Protein AF-A0A851PYX3-F1 (afdb_monomer_lite)

Foldseek 3Di:
DVVVVVVLVVLVVVFPPPPDPPDDDPVRSVVSSVVVVVVVVVVVVVVVVVVVVVVVVVVVVVVVVCCVPPPCNVPVVPPPDPPDDDDDDDDD

Organism: Anhinga anhinga (NCBI:txid56067)

Radius of gyration: 33.66 Å; chains: 1; bounding box: 50×46×103 Å

pLDDT: mean 82.45, std 17.2, range [45.12, 98.62]

Sequence (92 aa):
RAQLRRCLERLKQQVPVGAGPARPTTLSLLHRARLHIQKLEEQELRAQRAKDQLRHRQRSLQRRLEWLLSPASGERARSDSLDSSQLSEPSE

InterPro domains:
  IPR011598 Myc-type, basic helix-loop-helix (bHLH) domain [PF00010] (1-41)
  IPR011598 Myc-type, basic helix-loop-helix (bHLH) domain [PS50888] (1-40)
  IPR036638 Helix-loop-helix DNA-binding domain superfamily [G3DSA:4.10.280.10] (1-68)
  IPR036638 Helix-loop-helix DNA-binding domain superfamily [SSF47459] (1-65)

Secondary structure (DSSP, 8-state):
-HHHHHHHHHHHHHS---S--SS--HHHHHHHHHHHHHHHHHHHHHHHHHHHHHHHHHHHHHHHHHHHHSHHHHHGGGSSSS------PPP-

Structure (mmCIF, N/CA/C/O backbone):
data_AF-A0A851PYX3-F1
#
_entry.id   AF-A0A851PYX3-F1
#
loop_
_atom_site.group_PDB
_atom_site.id
_atom_site.type_symbol
_atom_site.label_atom_id
_atom_site.label_alt_id
_atom_site.label_comp_id
_atom_site.label_asym_id
_atom_site.label_entity_id
_atom_site.label_seq_id
_atom_site.pdbx_PDB_ins_code
_atom_site.Cartn_x
_atom_site.Cartn_y
_atom_site.Cartn_z
_atom_site.occupancy
_atom_site.B_iso_or_equiv
_atom_site.auth_seq_id
_atom_site.auth_comp_id
_atom_site.auth_asym_id
_atom_site.auth_atom_id
_atom_site.pdbx_PDB_model_num
ATOM 1 N N . ARG A 1 1 ? 20.622 -14.027 -20.295 1.00 80.12 1 ARG A N 1
ATOM 2 C CA . ARG A 1 1 ? 19.712 -13.138 -21.077 1.00 80.12 1 ARG A CA 1
ATOM 3 C C . ARG A 1 1 ? 18.221 -13.474 -20.887 1.00 80.12 1 ARG A C 1
ATOM 5 O O . ARG A 1 1 ? 17.458 -12.558 -20.608 1.00 80.12 1 ARG A O 1
ATOM 12 N N . ALA A 1 2 ? 17.789 -14.740 -20.985 1.00 85.88 2 ALA A N 1
ATOM 13 C CA . ALA A 1 2 ? 16.374 -15.130 -20.824 1.00 85.88 2 ALA A CA 1
ATOM 14 C C . ALA A 1 2 ? 15.786 -14.860 -19.419 1.00 85.88 2 ALA A C 1
ATOM 16 O O . ALA A 1 2 ? 14.674 -14.352 -19.304 1.00 85.88 2 ALA A O 1
ATOM 17 N N . GLN A 1 3 ? 16.554 -15.114 -18.352 1.00 90.81 3 GLN A N 1
ATOM 18 C CA . GLN A 1 3 ? 16.123 -14.850 -16.969 1.00 90.81 3 GLN A CA 1
ATOM 19 C C . GLN A 1 3 ? 15.798 -13.370 -16.719 1.00 90.81 3 GLN A C 1
ATOM 21 O O . GLN A 1 3 ? 14.749 -13.062 -16.164 1.00 90.81 3 GLN A O 1
ATOM 26 N N . LEU A 1 4 ? 16.649 -12.452 -17.194 1.00 91.12 4 LEU A N 1
ATOM 27 C CA . LEU A 1 4 ? 16.421 -11.009 -17.067 1.00 91.12 4 LEU A CA 1
ATOM 28 C C . LEU A 1 4 ? 15.110 -10.587 -17.740 1.00 91.12 4 LEU A C 1
ATOM 30 O O . LEU A 1 4 ? 14.326 -9.856 -17.145 1.00 91.12 4 LEU A O 1
ATOM 34 N N . ARG A 1 5 ? 14.838 -11.096 -18.949 1.00 89.38 5 ARG A N 1
ATOM 35 C CA . ARG A 1 5 ? 13.570 -10.836 -19.648 1.00 89.38 5 ARG A CA 1
ATOM 36 C C . ARG A 1 5 ? 12.375 -11.300 -18.814 1.00 89.38 5 ARG A C 1
ATOM 38 O O . ARG A 1 5 ? 11.455 -10.520 -18.606 1.00 89.38 5 ARG A O 1
ATOM 45 N N . ARG A 1 6 ? 12.428 -12.516 -18.258 1.00 90.94 6 ARG A N 1
ATOM 46 C CA . ARG A 1 6 ? 11.373 -13.042 -17.374 1.00 90.94 6 ARG A CA 1
ATOM 47 C C . ARG A 1 6 ? 11.173 -12.178 -16.123 1.00 90.94 6 ARG A C 1
ATOM 49 O O . ARG A 1 6 ? 10.036 -11.951 -15.722 1.00 90.94 6 ARG A O 1
ATOM 56 N N . CYS A 1 7 ? 12.249 -11.695 -15.503 1.00 91.06 7 CYS A N 1
ATOM 57 C CA . CYS A 1 7 ? 12.153 -10.798 -14.349 1.00 91.06 7 CYS A CA 1
ATOM 58 C C . CYS A 1 7 ? 11.478 -9.469 -14.706 1.00 91.06 7 CYS A C 1
ATOM 60 O O . CYS A 1 7 ? 10.595 -9.031 -13.975 1.00 91.06 7 CYS A O 1
ATOM 62 N N . LEU A 1 8 ? 11.847 -8.862 -15.835 1.00 90.88 8 LEU A N 1
ATOM 63 C CA . LEU A 1 8 ? 11.255 -7.601 -16.283 1.00 90.88 8 LEU A CA 1
ATOM 64 C C . LEU A 1 8 ? 9.782 -7.755 -16.675 1.00 90.88 8 LEU A C 1
ATOM 66 O O . LEU A 1 8 ? 8.989 -6.878 -16.354 1.00 90.88 8 LEU A O 1
ATOM 70 N N . GLU A 1 9 ? 9.395 -8.866 -17.305 1.00 89.31 9 GLU A N 1
ATOM 71 C CA . GLU A 1 9 ? 7.984 -9.135 -17.611 1.00 89.31 9 GLU A CA 1
ATOM 72 C C . GLU A 1 9 ? 7.139 -9.280 -16.342 1.00 89.31 9 GLU A C 1
ATOM 74 O O . GLU A 1 9 ? 6.081 -8.669 -16.247 1.00 89.31 9 GLU A O 1
ATOM 79 N N . ARG A 1 10 ? 7.627 -9.994 -15.317 1.00 91.38 10 ARG A N 1
ATOM 80 C CA . ARG A 1 10 ? 6.933 -10.053 -14.017 1.00 91.38 10 ARG A CA 1
ATOM 81 C C . ARG A 1 10 ? 6.795 -8.675 -13.376 1.00 91.38 10 ARG A C 1
ATOM 83 O O . ARG A 1 10 ? 5.728 -8.349 -12.871 1.00 91.38 10 ARG A O 1
ATOM 90 N N . LEU A 1 11 ? 7.849 -7.862 -13.436 1.00 90.94 11 LEU A N 1
ATOM 91 C CA . LEU A 1 11 ? 7.823 -6.511 -12.884 1.00 90.94 11 LEU A CA 1
ATOM 92 C C . LEU A 1 11 ? 6.783 -5.628 -13.591 1.00 90.94 11 LEU A C 1
ATOM 94 O O . LEU A 1 11 ? 6.065 -4.888 -12.928 1.00 90.94 11 LEU A O 1
ATOM 98 N N . LYS A 1 12 ? 6.641 -5.737 -14.918 1.00 88.94 12 LYS A N 1
ATOM 99 C CA . LYS A 1 12 ? 5.605 -5.005 -15.669 1.00 88.94 12 LYS A CA 1
ATOM 100 C C . LYS A 1 12 ? 4.184 -5.334 -15.212 1.00 88.94 12 LYS A C 1
ATOM 102 O O . LYS A 1 12 ? 3.354 -4.439 -15.229 1.00 88.94 12 LYS A O 1
ATOM 107 N N . GLN A 1 13 ? 3.915 -6.575 -14.805 1.00 88.81 13 GLN A N 1
ATOM 108 C CA . GLN A 1 13 ? 2.586 -6.985 -14.327 1.00 88.81 13 GLN A CA 1
ATOM 109 C C . GLN A 1 13 ? 2.242 -6.411 -12.944 1.00 88.81 13 GLN A C 1
ATOM 111 O O . GLN A 1 13 ? 1.072 -6.307 -12.598 1.00 88.81 13 GLN A O 1
ATOM 116 N N . GLN A 1 14 ? 3.250 -6.055 -12.144 1.00 90.31 14 GLN A N 1
ATOM 117 C CA . GLN A 1 14 ? 3.068 -5.551 -10.778 1.00 90.31 14 GLN A CA 1
ATOM 118 C C . GLN A 1 14 ? 3.066 -4.023 -10.695 1.00 90.31 14 GLN A C 1
ATOM 120 O O . GLN A 1 14 ? 2.535 -3.454 -9.747 1.00 90.31 14 GLN A O 1
ATOM 125 N N . VAL A 1 15 ? 3.688 -3.346 -11.659 1.00 89.44 15 VAL A N 1
ATOM 126 C CA . VAL A 1 15 ? 3.760 -1.884 -11.687 1.00 89.44 15 VAL A CA 1
ATOM 127 C C . VAL A 1 15 ? 2.541 -1.338 -12.430 1.00 89.44 15 VAL A C 1
ATOM 129 O O . VAL A 1 15 ? 2.268 -1.795 -13.540 1.00 89.44 15 VAL A O 1
ATOM 132 N N . PRO A 1 16 ? 1.831 -0.329 -11.892 1.00 84.25 16 PRO A N 1
ATOM 133 C CA . PRO A 1 16 ? 0.695 0.266 -12.578 1.00 84.25 16 PRO A CA 1
ATOM 134 C C . PRO A 1 16 ? 1.128 0.788 -13.948 1.00 84.25 16 PRO A C 1
ATOM 136 O O . PRO A 1 16 ? 2.049 1.606 -14.076 1.00 84.25 16 PRO A O 1
ATOM 139 N N . VAL A 1 17 ? 0.453 0.298 -14.986 1.00 71.31 17 VAL A N 1
ATOM 140 C CA . VAL A 1 17 ? 0.675 0.707 -16.371 1.00 71.31 17 VAL A CA 1
ATOM 141 C C . VAL A 1 17 ? 0.083 2.106 -16.538 1.00 71.31 17 VAL A C 1
ATOM 143 O O . VAL A 1 17 ? -1.070 2.278 -16.911 1.00 71.31 17 VAL A O 1
ATOM 146 N N . GLY A 1 18 ? 0.855 3.131 -16.175 1.00 66.19 18 GLY A N 1
ATOM 147 C CA . GLY A 1 18 ? 0.478 4.519 -16.444 1.00 66.19 18 GLY A CA 1
ATOM 148 C C . GLY A 1 18 ? 0.395 4.794 -17.950 1.00 66.19 18 GLY A C 1
ATOM 149 O O . GLY A 1 18 ? 0.928 4.015 -18.744 1.00 66.19 18 GLY A O 1
ATOM 150 N N . ALA A 1 19 ? -0.211 5.927 -18.326 1.00 59.38 19 ALA A N 1
ATOM 151 C CA . ALA A 1 19 ? -0.318 6.450 -19.697 1.00 59.38 19 ALA A CA 1
ATOM 152 C C . ALA A 1 19 ? 1.054 6.853 -20.282 1.00 59.38 19 ALA A C 1
ATOM 154 O O . ALA A 1 19 ? 1.331 8.006 -20.594 1.00 59.38 19 ALA A O 1
ATOM 155 N N . GLY A 1 20 ? 1.972 5.897 -20.334 1.00 64.19 20 GLY A N 1
ATOM 156 C CA . GLY A 1 20 ? 3.302 6.036 -20.886 1.00 64.19 20 GLY A CA 1
ATOM 157 C C . GLY A 1 20 ? 3.402 5.392 -22.265 1.00 64.19 20 GLY A C 1
ATOM 158 O O . GLY A 1 20 ? 2.449 4.780 -22.742 1.00 64.19 20 GLY A O 1
ATOM 159 N N . PRO A 1 21 ? 4.579 5.485 -22.897 1.00 63.00 21 PRO A N 1
ATOM 160 C CA . PRO A 1 21 ? 4.801 4.899 -24.211 1.00 63.00 21 PRO A CA 1
ATOM 161 C C . PRO A 1 21 ? 4.458 3.404 -24.216 1.00 63.00 21 PRO A C 1
ATOM 163 O O . PRO A 1 21 ? 4.795 2.684 -23.273 1.00 63.00 21 PRO A O 1
ATOM 166 N N . ALA A 1 22 ? 3.860 2.937 -25.319 1.00 66.38 22 ALA A N 1
ATOM 167 C CA . ALA A 1 22 ? 3.448 1.543 -25.530 1.00 66.38 22 ALA A CA 1
ATOM 168 C C . ALA A 1 22 ? 4.590 0.520 -25.336 1.00 66.38 22 ALA A C 1
ATOM 170 O O . ALA A 1 22 ? 4.346 -0.666 -25.123 1.00 66.38 22 ALA A O 1
ATOM 171 N N . ARG A 1 23 ? 5.853 0.974 -25.388 1.00 75.62 23 ARG A N 1
ATOM 172 C CA . ARG A 1 23 ? 7.054 0.189 -25.078 1.00 75.62 23 ARG A CA 1
ATOM 173 C C . ARG A 1 23 ? 7.906 0.903 -24.019 1.00 75.62 23 ARG A C 1
ATOM 175 O O . ARG A 1 23 ? 8.706 1.769 -24.373 1.00 75.62 23 ARG A O 1
ATOM 182 N N . PRO A 1 24 ? 7.771 0.560 -22.726 1.00 79.69 24 PRO A N 1
ATOM 183 C CA . PRO A 1 24 ? 8.632 1.115 -21.687 1.00 79.69 24 PRO A CA 1
ATOM 184 C C . PRO A 1 24 ? 10.066 0.581 -21.816 1.00 79.69 24 PRO A C 1
ATOM 186 O O . PRO A 1 24 ? 10.285 -0.609 -22.057 1.00 79.69 24 PRO A O 1
ATOM 189 N N . THR A 1 25 ? 11.054 1.453 -21.607 1.00 90.38 25 THR A N 1
ATOM 190 C CA . THR A 1 25 ? 12.464 1.055 -21.466 1.00 90.38 25 THR A CA 1
ATOM 191 C C . THR A 1 25 ? 12.698 0.398 -20.103 1.00 90.38 25 THR A C 1
ATOM 193 O O . THR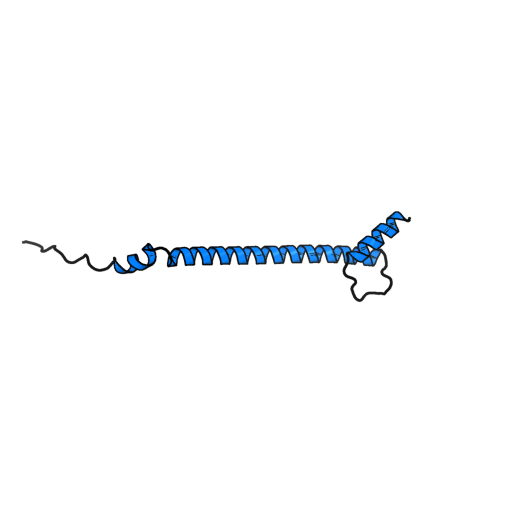 A 1 25 ? 11.980 0.691 -19.142 1.00 90.38 25 THR A O 1
ATOM 196 N N . THR A 1 26 ? 13.733 -0.441 -19.975 1.00 90.62 26 THR A N 1
ATOM 197 C CA . THR A 1 26 ? 14.095 -1.084 -18.696 1.00 90.62 26 THR A CA 1
ATOM 198 C C . THR A 1 26 ? 14.279 -0.064 -17.569 1.00 90.62 26 THR A C 1
ATOM 200 O O . THR A 1 26 ? 13.755 -0.261 -16.478 1.00 90.62 26 THR A O 1
ATOM 203 N N . LEU A 1 27 ? 14.955 1.059 -17.839 1.00 92.38 27 LEU A N 1
ATOM 204 C CA . LEU A 1 27 ? 15.159 2.127 -16.855 1.00 92.38 27 LEU A CA 1
ATOM 205 C C . LEU A 1 27 ? 13.826 2.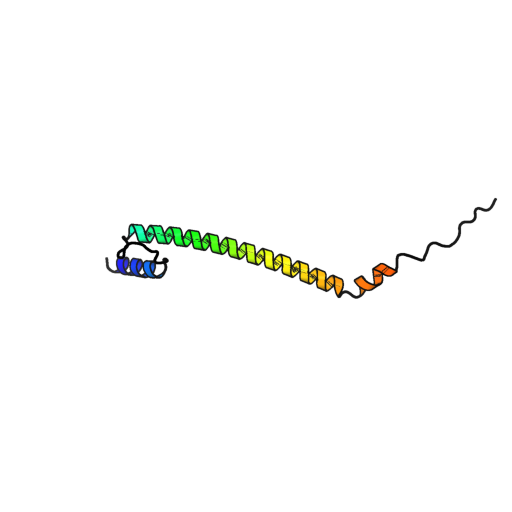749 -16.420 1.00 92.38 27 LEU A C 1
ATOM 207 O O . LEU A 1 27 ? 13.573 2.868 -15.222 1.00 92.38 27 LEU A O 1
ATOM 211 N N . SER A 1 28 ? 12.946 3.086 -17.372 1.00 89.88 28 SER A N 1
ATOM 212 C CA . SER A 1 28 ? 11.640 3.681 -17.053 1.00 89.88 28 SER A CA 1
ATOM 213 C C . SER A 1 28 ? 10.765 2.754 -16.200 1.00 89.88 28 SER A C 1
ATOM 215 O O . SER A 1 28 ? 10.085 3.221 -15.288 1.00 89.88 28 SER A O 1
ATOM 217 N N . LEU A 1 29 ? 10.830 1.440 -16.442 1.00 91.06 29 LEU A N 1
ATOM 218 C CA . LEU A 1 29 ? 10.131 0.436 -15.645 1.00 91.06 29 LEU A CA 1
ATOM 219 C C . LEU A 1 29 ? 10.667 0.387 -14.209 1.00 91.06 29 LEU A C 1
ATOM 221 O O . LEU A 1 29 ? 9.880 0.417 -13.268 1.00 91.06 29 LEU A O 1
ATOM 225 N N . LEU A 1 30 ? 11.991 0.355 -14.035 1.00 92.56 30 LEU A N 1
ATOM 226 C CA . LEU A 1 30 ? 12.621 0.339 -12.710 1.00 92.56 30 LEU A CA 1
ATOM 227 C C . LEU A 1 30 ? 12.325 1.618 -11.916 1.00 92.56 30 LEU A C 1
ATOM 229 O O . LEU A 1 30 ? 12.069 1.555 -10.714 1.00 92.56 30 LEU A O 1
ATOM 233 N N . HIS A 1 31 ? 12.321 2.776 -12.580 1.00 92.12 31 HIS A N 1
ATOM 234 C CA . HIS A 1 31 ? 11.968 4.043 -11.947 1.00 92.12 31 HIS A CA 1
ATOM 235 C C . HIS A 1 31 ? 10.509 4.044 -11.463 1.00 92.12 31 HIS A C 1
ATOM 237 O O . HIS A 1 31 ? 10.246 4.358 -10.305 1.00 92.12 31 HIS A O 1
ATOM 243 N N . ARG A 1 32 ? 9.564 3.605 -12.306 1.00 91.44 32 ARG A N 1
ATOM 244 C CA . ARG A 1 32 ? 8.146 3.483 -11.923 1.00 91.44 32 ARG A CA 1
ATOM 245 C C . ARG A 1 32 ? 7.922 2.462 -10.814 1.00 91.44 32 ARG A C 1
ATOM 247 O O . ARG A 1 32 ? 7.116 2.723 -9.931 1.00 91.44 32 ARG A O 1
ATOM 254 N N . ALA A 1 33 ? 8.637 1.338 -10.833 1.00 93.25 33 ALA A N 1
ATOM 255 C CA . ALA A 1 33 ? 8.572 0.347 -9.762 1.00 93.25 33 ALA A CA 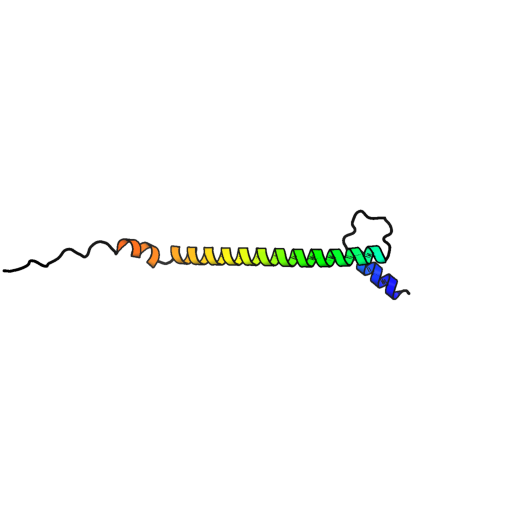1
ATOM 256 C C . ALA A 1 33 ? 8.968 0.957 -8.414 1.00 93.25 33 ALA A C 1
ATOM 258 O O . ALA A 1 33 ? 8.245 0.801 -7.436 1.00 93.25 33 ALA A O 1
ATOM 259 N N . ARG A 1 34 ? 10.068 1.718 -8.383 1.00 94.81 34 ARG A N 1
ATOM 260 C CA . ARG A 1 34 ? 10.517 2.424 -7.177 1.00 94.81 34 ARG A CA 1
ATOM 261 C C . ARG A 1 34 ? 9.460 3.402 -6.662 1.00 94.81 34 ARG A C 1
ATOM 263 O O . ARG A 1 34 ? 9.145 3.376 -5.479 1.00 94.81 34 ARG A O 1
ATOM 270 N N . LEU A 1 35 ? 8.892 4.224 -7.545 1.00 94.88 35 LEU A N 1
ATOM 271 C CA . LEU A 1 35 ? 7.826 5.162 -7.174 1.00 94.88 35 LEU A CA 1
ATOM 272 C C . LEU A 1 35 ? 6.563 4.439 -6.695 1.00 94.88 35 LEU A C 1
ATOM 274 O O . LEU A 1 35 ? 5.886 4.906 -5.783 1.00 94.88 35 LEU A O 1
ATOM 278 N N . HIS A 1 36 ? 6.233 3.300 -7.304 1.00 95.06 36 HIS A N 1
ATOM 279 C CA . HIS A 1 36 ? 5.076 2.516 -6.902 1.00 95.06 36 HIS A CA 1
ATOM 280 C C . HIS A 1 36 ? 5.242 1.954 -5.489 1.00 95.06 36 HIS A C 1
ATOM 282 O O . HIS A 1 36 ? 4.311 2.078 -4.700 1.00 95.06 36 HIS A O 1
ATOM 288 N N . ILE A 1 37 ? 6.424 1.421 -5.161 1.00 96.50 37 ILE A N 1
ATOM 289 C CA . ILE A 1 37 ? 6.753 0.950 -3.809 1.00 96.50 37 ILE A CA 1
ATOM 290 C C . ILE A 1 37 ? 6.591 2.093 -2.8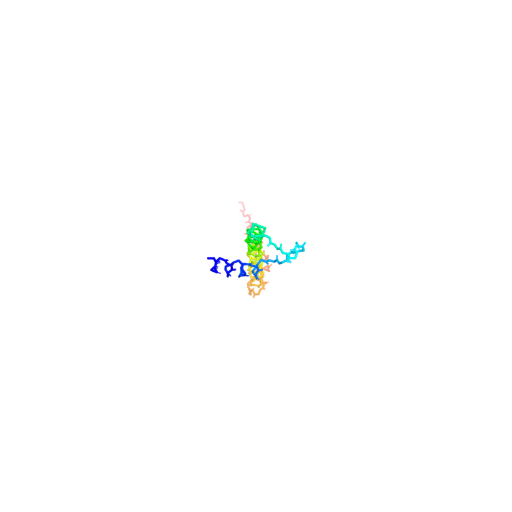01 1.00 96.50 37 ILE A C 1
ATOM 292 O O . ILE A 1 37 ? 5.826 1.950 -1.856 1.00 96.50 37 ILE A O 1
ATOM 296 N N . GLN A 1 38 ? 7.191 3.259 -3.061 1.00 97.56 38 GLN A N 1
ATOM 297 C CA . GLN A 1 38 ? 7.073 4.427 -2.174 1.00 97.56 38 GLN A CA 1
ATOM 298 C C . GLN A 1 38 ? 5.616 4.857 -1.953 1.00 97.56 38 GLN A C 1
ATOM 300 O O . GLN A 1 38 ? 5.209 5.179 -0.838 1.00 97.56 38 GLN A O 1
ATOM 305 N N . LYS A 1 39 ? 4.799 4.836 -3.013 1.00 96.75 39 LYS A N 1
ATOM 306 C CA . LYS A 1 39 ? 3.371 5.150 -2.913 1.00 96.75 39 LYS A CA 1
ATOM 307 C C . LYS A 1 39 ? 2.619 4.119 -2.070 1.00 96.75 39 LYS A C 1
ATOM 309 O O . LYS A 1 39 ? 1.745 4.507 -1.300 1.00 96.75 39 LYS A O 1
ATOM 314 N N . LEU A 1 40 ? 2.917 2.830 -2.237 1.00 97.62 40 LEU A N 1
ATOM 315 C CA . LEU A 1 40 ? 2.300 1.763 -1.447 1.00 97.62 40 LEU A CA 1
ATOM 316 C C . LEU A 1 40 ? 2.672 1.890 0.033 1.00 97.62 40 LEU A C 1
ATOM 318 O O . LEU A 1 40 ? 1.780 1.844 0.872 1.00 97.62 40 LEU A O 1
ATOM 322 N N . GLU A 1 41 ? 3.945 2.138 0.344 1.00 98.19 41 GLU A N 1
ATOM 323 C CA . GLU A 1 41 ? 4.424 2.367 1.715 1.00 98.19 41 GLU A CA 1
ATOM 324 C C . GLU A 1 41 ? 3.711 3.562 2.366 1.00 98.19 41 GLU A C 1
ATOM 326 O O . GLU A 1 41 ? 3.244 3.492 3.505 1.00 98.19 41 GLU A O 1
ATOM 331 N N . GLU A 1 42 ? 3.553 4.662 1.628 1.00 98.25 42 GLU A N 1
ATOM 332 C CA . GLU A 1 42 ? 2.824 5.827 2.121 1.00 98.25 42 GLU A CA 1
ATOM 333 C C . GLU A 1 42 ? 1.332 5.525 2.350 1.00 98.25 42 GLU A C 1
ATOM 335 O O . GLU A 1 42 ? 0.749 5.942 3.357 1.00 98.25 42 GLU A O 1
ATOM 340 N N . GLN A 1 43 ? 0.696 4.800 1.427 1.00 98.25 43 GLN A N 1
ATOM 341 C CA . GLN A 1 43 ? -0.700 4.384 1.559 1.00 98.25 43 GLN A CA 1
ATOM 342 C C . GLN A 1 43 ? -0.906 3.466 2.762 1.00 98.25 43 GLN A C 1
ATOM 344 O O . GLN A 1 43 ? -1.865 3.664 3.508 1.00 98.25 43 GLN A O 1
ATOM 349 N N . GLU A 1 44 ? -0.005 2.513 2.980 1.00 98.44 44 GLU A N 1
ATOM 350 C CA . GLU A 1 44 ? -0.029 1.616 4.130 1.00 98.44 44 GLU A CA 1
ATOM 351 C C . GLU A 1 44 ? 0.087 2.401 5.440 1.00 98.44 44 GLU A C 1
ATOM 353 O O . GLU A 1 44 ? -0.748 2.238 6.333 1.00 98.44 44 GLU A O 1
ATOM 358 N N . LEU A 1 45 ? 1.028 3.345 5.527 1.00 98.62 45 LEU A N 1
ATOM 359 C CA . LEU A 1 45 ? 1.178 4.206 6.700 1.00 98.62 45 LEU A CA 1
ATOM 360 C C . LEU A 1 45 ? -0.089 5.032 6.978 1.00 98.62 45 LEU A C 1
ATOM 362 O O . LEU A 1 45 ? -0.528 5.148 8.127 1.00 98.62 45 LEU A O 1
ATOM 366 N N . ARG A 1 46 ? -0.703 5.608 5.938 1.00 98.50 46 ARG A N 1
ATOM 367 C CA . ARG A 1 46 ? -1.957 6.372 6.062 1.00 98.50 46 ARG A CA 1
ATOM 368 C C . ARG A 1 46 ? -3.118 5.479 6.507 1.00 98.50 46 ARG A C 1
ATOM 370 O O . ARG A 1 46 ? -3.860 5.861 7.414 1.00 98.50 46 ARG A O 1
ATOM 377 N N . ALA A 1 47 ? -3.259 4.297 5.911 1.00 98.31 47 ALA A N 1
ATOM 378 C CA . ALA A 1 47 ? -4.296 3.331 6.262 1.00 98.31 47 ALA A CA 1
ATOM 379 C C . ALA A 1 47 ? -4.145 2.849 7.712 1.00 98.31 47 ALA A C 1
ATOM 381 O O . ALA A 1 47 ? -5.131 2.792 8.449 1.00 98.31 47 ALA A O 1
ATOM 382 N N . GLN A 1 48 ? -2.912 2.586 8.151 1.00 98.62 48 GLN A N 1
ATOM 383 C CA . GLN A 1 48 ? -2.616 2.183 9.520 1.00 98.62 48 GLN A CA 1
ATOM 384 C C . GLN A 1 48 ? -3.010 3.276 10.524 1.00 98.62 48 GLN A C 1
ATOM 386 O O . GLN A 1 48 ? -3.737 3.002 11.480 1.00 98.62 48 GLN A O 1
ATOM 391 N N . ARG A 1 49 ? -2.647 4.538 10.260 1.00 98.50 49 ARG A N 1
ATOM 392 C CA . ARG A 1 49 ? -3.070 5.681 11.092 1.00 98.50 49 ARG A CA 1
ATOM 393 C C . ARG A 1 49 ? -4.592 5.806 11.168 1.00 98.50 49 ARG A C 1
ATOM 395 O O . ARG A 1 49 ? -5.131 6.012 12.254 1.00 98.50 49 ARG A O 1
ATOM 402 N N . ALA A 1 50 ? -5.290 5.666 10.042 1.00 98.38 50 ALA A N 1
ATOM 403 C CA . ALA A 1 50 ? -6.751 5.728 10.011 1.00 98.38 50 ALA A CA 1
ATOM 404 C C . ALA A 1 50 ? -7.381 4.598 10.842 1.00 98.38 50 ALA A C 1
ATOM 406 O O . ALA A 1 50 ? -8.284 4.840 11.645 1.00 98.38 50 ALA A O 1
ATOM 407 N N . LYS A 1 51 ? -6.858 3.373 10.717 1.00 98.62 51 LYS A N 1
ATOM 408 C CA . LYS A 1 51 ? -7.291 2.212 11.502 1.00 98.62 51 LYS A CA 1
ATOM 409 C C . LYS A 1 51 ? -7.119 2.449 13.001 1.00 98.62 51 LYS A C 1
ATOM 411 O O . LYS A 1 51 ? -8.025 2.149 13.777 1.00 98.62 51 LYS A O 1
ATOM 416 N N . ASP A 1 52 ? -5.992 3.014 13.415 1.00 98.56 52 ASP A N 1
ATOM 417 C CA . ASP A 1 52 ? -5.720 3.273 14.829 1.00 98.56 52 ASP A CA 1
ATOM 418 C C . ASP A 1 52 ? -6.597 4.393 15.400 1.00 98.56 52 ASP A C 1
ATOM 420 O O . ASP A 1 52 ? -7.112 4.260 16.515 1.00 98.56 52 ASP A O 1
ATOM 424 N N . GLN A 1 53 ? -6.875 5.439 14.617 1.00 98.50 53 GLN A N 1
ATOM 425 C CA . GLN A 1 53 ? -7.858 6.464 14.982 1.00 98.50 53 GLN A CA 1
ATOM 426 C C . GLN A 1 53 ? -9.256 5.864 15.169 1.00 98.50 53 GLN A C 1
ATOM 428 O O . GLN A 1 53 ? -9.919 6.146 16.169 1.00 98.50 53 GLN A O 1
ATOM 433 N N . LEU A 1 54 ? -9.700 5.007 14.244 1.00 98.56 54 LEU A N 1
ATOM 434 C CA . LEU A 1 54 ? -10.996 4.332 14.343 1.00 98.56 54 LEU A CA 1
ATOM 435 C C . LEU A 1 54 ? -11.069 3.423 15.573 1.00 98.56 54 LEU A C 1
ATOM 437 O O . LEU A 1 54 ? -12.036 3.499 16.326 1.00 98.56 54 LEU A O 1
ATOM 441 N N . ARG A 1 55 ? -10.022 2.638 15.848 1.00 98.44 55 ARG A N 1
ATOM 442 C CA . ARG A 1 55 ? -9.926 1.805 17.059 1.00 98.44 55 ARG A CA 1
ATOM 443 C C . ARG A 1 55 ? -9.968 2.635 18.339 1.00 98.44 55 ARG A C 1
ATOM 445 O O . ARG A 1 55 ? -10.576 2.227 19.326 1.00 98.44 55 ARG A O 1
ATOM 452 N N . HIS A 1 56 ? -9.313 3.796 18.360 1.00 98.44 56 HIS A N 1
ATOM 453 C CA . HIS A 1 56 ? -9.374 4.700 19.506 1.00 98.44 56 HIS A CA 1
ATOM 454 C C . HIS A 1 56 ? -10.795 5.239 19.718 1.00 98.44 56 HIS A C 1
ATOM 456 O O . HIS A 1 56 ? -11.308 5.182 20.836 1.00 98.44 56 HIS A O 1
ATOM 462 N N . ARG A 1 57 ? -11.459 5.686 18.644 1.00 98.31 57 ARG A N 1
ATOM 463 C CA . ARG A 1 57 ? -12.857 6.143 18.691 1.00 98.31 57 ARG A CA 1
ATOM 464 C C . ARG A 1 57 ? -13.796 5.037 19.162 1.00 98.31 57 ARG A C 1
ATOM 466 O O . ARG A 1 57 ? -14.587 5.279 20.065 1.00 98.31 57 ARG A O 1
ATOM 473 N N . GLN A 1 58 ? -13.660 3.827 18.623 1.00 98.25 58 GLN A N 1
ATOM 474 C CA . GLN A 1 58 ? -14.453 2.667 19.028 1.00 98.25 58 GLN A CA 1
ATOM 475 C C . GLN A 1 58 ? -14.319 2.391 20.530 1.00 98.25 58 GLN A C 1
ATOM 477 O O . GLN A 1 58 ? -15.331 2.306 21.216 1.00 98.25 58 GLN A O 1
ATOM 482 N N . ARG A 1 59 ? -13.089 2.335 21.060 1.00 98.31 59 ARG A N 1
ATOM 483 C 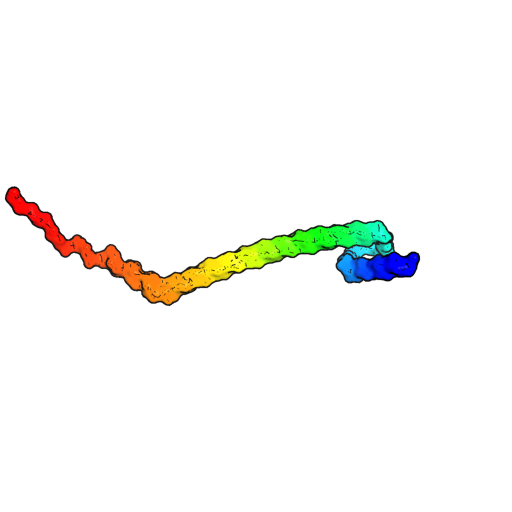CA . ARG A 1 59 ? -12.854 2.133 22.502 1.00 98.31 59 ARG A CA 1
ATOM 484 C C . ARG A 1 59 ? -13.451 3.251 23.354 1.00 98.31 59 ARG A C 1
ATOM 486 O O . ARG A 1 59 ? -13.994 2.991 24.420 1.00 98.31 59 ARG A O 1
ATOM 493 N N . SER A 1 60 ? -13.356 4.500 22.899 1.00 97.12 60 SER A N 1
ATOM 494 C CA . SER A 1 60 ? -13.965 5.636 23.598 1.00 97.12 60 SER A CA 1
ATOM 495 C C . SER A 1 60 ? -15.490 5.512 23.663 1.00 97.12 60 SER A C 1
ATOM 497 O O . SER A 1 60 ? -16.078 5.674 24.731 1.00 97.12 60 SER A O 1
ATOM 499 N N . LEU A 1 61 ? -16.125 5.153 22.544 1.00 97.44 61 LEU A N 1
ATOM 500 C CA . LEU A 1 61 ? -17.569 4.939 22.475 1.00 97.44 61 LEU A CA 1
ATOM 501 C C . LEU A 1 61 ? -18.016 3.747 23.328 1.00 97.44 61 LEU A C 1
ATOM 503 O O . LEU A 1 61 ? -19.016 3.863 24.026 1.00 97.44 61 LEU A O 1
ATOM 507 N N . GLN A 1 62 ? -17.263 2.643 23.326 1.00 96.56 62 GLN A N 1
ATOM 508 C CA . GLN A 1 62 ? -17.534 1.477 24.174 1.00 96.56 62 GLN A CA 1
ATOM 509 C C . GLN A 1 62 ? -17.508 1.842 25.659 1.00 96.56 62 GLN A C 1
ATOM 511 O O . GLN A 1 62 ? -18.489 1.596 26.348 1.00 96.56 62 GLN A O 1
ATOM 516 N N . ARG A 1 63 ? -16.469 2.544 26.132 1.00 95.75 63 ARG A N 1
ATOM 517 C CA . ARG A 1 63 ? -16.410 3.013 27.530 1.00 95.75 63 ARG A CA 1
ATOM 518 C C . ARG A 1 63 ? -17.563 3.944 27.893 1.00 95.75 63 ARG A C 1
ATOM 520 O O . ARG A 1 63 ? -18.069 3.906 29.007 1.00 95.75 63 ARG A O 1
ATOM 527 N N . ARG A 1 64 ? -17.982 4.802 26.960 1.00 94.25 64 ARG A N 1
ATOM 528 C CA . ARG A 1 64 ? -19.107 5.719 27.179 1.00 94.25 64 ARG A CA 1
ATOM 529 C C . ARG A 1 64 ? -20.442 4.975 27.234 1.00 94.25 64 ARG A C 1
ATOM 531 O O . ARG A 1 64 ? -21.289 5.339 28.040 1.00 94.25 64 ARG A O 1
ATOM 538 N N . LEU A 1 65 ? -20.612 3.931 26.424 1.00 94.88 65 LEU A N 1
ATOM 539 C CA . LEU A 1 65 ? -21.753 3.021 26.519 1.00 94.88 65 LEU A CA 1
ATOM 540 C C . LEU A 1 65 ? -21.743 2.256 27.842 1.00 94.88 65 LEU A C 1
ATOM 542 O O . LEU A 1 65 ? -22.757 2.248 28.523 1.00 94.88 65 LEU A O 1
ATOM 546 N N . GLU A 1 66 ? -20.609 1.680 28.240 1.00 94.25 66 GLU A N 1
ATOM 547 C CA . GLU A 1 66 ? -20.456 1.001 29.533 1.00 94.25 66 GLU A CA 1
ATOM 548 C C . GLU A 1 66 ? -20.802 1.931 30.701 1.00 94.25 66 GLU A C 1
ATOM 550 O O . GLU A 1 66 ? -21.527 1.533 31.606 1.00 94.25 66 GLU A O 1
ATOM 555 N N . TRP A 1 67 ? -20.352 3.190 30.661 1.00 89.94 67 TRP A N 1
ATOM 556 C CA . TRP A 1 67 ? -20.698 4.182 31.678 1.00 89.94 67 TRP A CA 1
ATOM 557 C C . TRP A 1 67 ? -22.204 4.465 31.724 1.00 89.94 67 TRP A C 1
ATOM 559 O O . TRP A 1 67 ? -22.777 4.481 32.808 1.00 89.94 67 TRP A O 1
ATOM 569 N N . LEU A 1 68 ? -22.857 4.647 30.570 1.00 90.56 68 LEU A N 1
ATOM 570 C CA . LEU A 1 68 ? -24.301 4.914 30.489 1.00 90.56 68 LEU A CA 1
ATOM 571 C C . LEU A 1 68 ? -25.164 3.709 30.882 1.00 90.56 68 LEU A C 1
ATOM 573 O O . LEU A 1 68 ? -26.255 3.889 31.407 1.00 90.56 68 LEU A O 1
ATOM 577 N N . LEU A 1 69 ? -24.692 2.495 30.601 1.00 88.56 69 LEU A N 1
ATOM 578 C CA . LEU A 1 69 ? -25.383 1.248 30.928 1.00 88.56 69 LEU A CA 1
ATOM 579 C C . LEU A 1 69 ? -25.079 0.767 32.354 1.00 88.56 69 LEU A C 1
ATOM 581 O O . LEU A 1 69 ? -25.742 -0.147 32.839 1.00 88.56 69 LEU A O 1
ATOM 585 N N . SER A 1 70 ? -24.080 1.353 33.022 1.00 83.88 70 SER A N 1
ATOM 586 C CA . SER A 1 70 ? -23.751 1.022 34.405 1.00 83.88 70 SER A CA 1
ATOM 587 C C . SER A 1 70 ? -24.889 1.468 35.334 1.00 83.88 70 SER A C 1
ATOM 589 O O . SER A 1 70 ? -25.204 2.659 35.360 1.00 83.88 70 SER A O 1
ATOM 591 N N . PRO A 1 71 ? -25.472 0.569 36.149 1.00 65.94 71 PRO A N 1
ATOM 592 C CA . PRO A 1 71 ? -26.583 0.897 37.051 1.00 65.94 71 PRO A CA 1
ATOM 593 C C . PRO A 1 71 ? -26.279 2.074 37.993 1.00 65.94 71 PRO A C 1
ATOM 595 O O . PRO A 1 71 ? -27.167 2.828 38.372 1.00 65.94 71 PRO A O 1
ATOM 598 N N . ALA A 1 72 ? -25.000 2.281 38.324 1.00 62.59 72 ALA A N 1
ATOM 599 C CA . ALA A 1 72 ? -24.554 3.303 39.264 1.00 62.59 72 ALA A CA 1
ATOM 600 C C . ALA A 1 72 ? -24.502 4.736 38.692 1.00 62.59 72 ALA A C 1
ATOM 602 O O . ALA A 1 72 ? -24.426 5.689 39.469 1.00 62.59 72 ALA A O 1
ATOM 603 N N . SER A 1 73 ? -24.505 4.925 37.366 1.00 58.91 73 SER A N 1
ATOM 604 C CA . SER A 1 73 ? -24.388 6.263 36.756 1.00 58.91 73 SER A CA 1
ATOM 605 C C . SER A 1 73 ? -25.723 7.015 36.683 1.00 58.91 73 SER A C 1
ATOM 607 O O . SER A 1 73 ? -25.721 8.245 36.657 1.00 58.91 73 SER A O 1
ATOM 609 N N . GLY A 1 74 ? -26.854 6.300 36.720 1.00 56.16 74 GLY A N 1
ATOM 610 C CA . GLY A 1 74 ? -28.198 6.886 36.781 1.00 56.16 74 GLY A CA 1
ATOM 611 C C . GLY A 1 74 ? -28.663 7.259 38.194 1.00 56.16 74 GLY A C 1
ATOM 612 O O . GLY A 1 74 ? -29.464 8.179 38.350 1.00 56.16 74 GLY A O 1
ATOM 613 N N . GLU A 1 75 ? -28.154 6.584 39.229 1.00 53.12 75 GLU A N 1
ATOM 614 C CA . GLU A 1 75 ? -28.653 6.734 40.606 1.00 53.12 75 GLU A CA 1
ATOM 615 C C . GLU A 1 75 ? -27.812 7.694 41.460 1.00 53.12 75 GLU A C 1
ATOM 617 O O . GLU A 1 75 ? -28.347 8.389 42.324 1.00 53.12 75 GLU A O 1
ATOM 622 N N . ARG A 1 76 ? -26.506 7.825 41.190 1.00 52.34 76 ARG A N 1
ATOM 623 C CA . ARG A 1 76 ? -25.619 8.629 42.049 1.00 52.34 76 ARG A CA 1
ATOM 624 C C . ARG A 1 76 ? -25.758 10.141 41.868 1.00 52.34 76 ARG A C 1
ATOM 626 O O . ARG A 1 76 ? -25.405 10.886 42.769 1.00 52.34 76 ARG A O 1
ATOM 633 N N . ALA A 1 77 ? -26.354 10.599 40.766 1.00 52.94 77 ALA A N 1
ATOM 634 C CA . ALA A 1 77 ? -26.656 12.019 40.570 1.00 52.94 77 ALA A CA 1
ATOM 635 C C . ALA A 1 77 ? -27.813 12.534 41.455 1.00 52.94 77 ALA A C 1
ATOM 637 O O . ALA A 1 77 ? -28.059 13.736 41.484 1.00 52.94 77 ALA A O 1
ATOM 638 N N . ARG A 1 78 ? -28.541 11.650 42.159 1.00 53.97 78 ARG A N 1
ATOM 639 C CA . ARG A 1 78 ? -29.673 12.025 43.026 1.00 53.97 78 ARG A CA 1
ATOM 640 C C . ARG A 1 78 ? -29.370 11.987 44.526 1.00 53.97 78 ARG A C 1
ATOM 642 O O . ARG A 1 78 ? -30.237 12.381 45.295 1.00 53.97 78 ARG A O 1
ATOM 649 N N . SER A 1 79 ? -28.185 11.537 44.945 1.00 51.00 79 SER A N 1
ATOM 650 C CA . SER A 1 79 ? -27.904 11.271 46.366 1.00 51.00 79 SER A CA 1
ATOM 651 C C . SER A 1 79 ? -27.065 12.336 47.086 1.00 51.00 79 SER A C 1
ATOM 653 O O . SER A 1 79 ? -26.772 12.146 48.261 1.00 51.00 79 SER A O 1
ATOM 655 N N . ASP A 1 80 ? -26.708 13.446 46.428 1.00 54.94 80 ASP A N 1
ATOM 656 C CA . ASP A 1 80 ? -25.850 14.494 47.018 1.00 54.94 80 ASP A CA 1
ATOM 657 C C . ASP A 1 80 ? -26.629 15.734 47.506 1.00 54.94 80 ASP A C 1
ATOM 659 O O . ASP A 1 80 ? -26.058 16.798 47.738 1.00 54.94 80 ASP A O 1
ATOM 663 N N . SER A 1 81 ? -27.945 15.634 47.693 1.00 58.00 81 SER A N 1
ATOM 664 C CA . SER A 1 81 ? -28.728 16.680 48.357 1.00 58.00 81 SER A CA 1
ATOM 665 C C . SER A 1 81 ? -29.740 16.020 49.283 1.00 58.00 81 SER A C 1
ATOM 667 O O . SER A 1 81 ? -30.420 15.104 48.835 1.00 58.00 81 SER A O 1
ATOM 669 N N . LEU A 1 82 ? -29.831 16.506 50.529 1.00 58.75 82 LEU A N 1
ATOM 670 C CA . LEU A 1 82 ? -30.685 16.067 51.652 1.00 58.75 82 LEU A CA 1
ATOM 671 C C . LEU A 1 82 ? -29.980 15.315 52.805 1.00 58.75 82 LEU A C 1
ATOM 673 O O . LEU A 1 82 ? -30.520 14.331 53.293 1.00 58.75 82 LEU A O 1
ATOM 677 N N . ASP A 1 83 ? -28.840 15.801 53.312 1.00 54.72 83 ASP A N 1
ATOM 678 C CA . ASP A 1 83 ? -28.518 15.600 54.742 1.00 54.72 83 ASP A CA 1
ATOM 679 C C . ASP A 1 83 ? -27.578 16.681 55.303 1.00 54.72 83 ASP A C 1
ATOM 681 O O . ASP A 1 83 ? -26.384 16.482 55.513 1.00 54.72 83 ASP A O 1
ATOM 685 N N . SER A 1 84 ? -28.107 17.885 55.505 1.00 51.34 84 SER A N 1
ATOM 686 C CA . SER A 1 84 ? -27.483 18.860 56.409 1.00 51.34 84 SER A CA 1
ATOM 687 C C . SER A 1 84 ? -28.535 19.820 56.951 1.00 51.34 84 SER A C 1
ATOM 689 O O . SER A 1 84 ? -28.505 21.036 56.786 1.00 51.34 84 SER A O 1
ATOM 691 N N . SER A 1 85 ? -29.524 19.237 57.617 1.00 58.38 85 SER A N 1
ATOM 692 C CA . SER A 1 85 ? -30.322 19.929 58.619 1.00 58.38 85 SER A CA 1
ATOM 693 C C . SER A 1 85 ? -30.305 19.054 59.853 1.00 58.38 85 SER A C 1
ATOM 695 O O . SER A 1 85 ? -31.118 18.141 59.944 1.00 58.38 85 SER A O 1
ATOM 697 N N . GLN A 1 86 ? -29.356 19.308 60.758 1.00 57.06 86 GLN A N 1
ATOM 698 C CA . GLN A 1 86 ? -29.605 19.270 62.198 1.00 57.06 86 GLN A CA 1
ATOM 699 C C . GLN A 1 86 ? -28.370 19.673 63.022 1.00 57.06 86 GLN A C 1
ATOM 701 O O . GLN A 1 86 ? -27.331 19.028 62.978 1.00 57.06 86 GLN A O 1
ATOM 706 N N . LEU A 1 87 ? -28.602 20.707 63.840 1.00 54.66 87 LEU A N 1
ATOM 707 C CA . LEU A 1 87 ? -28.070 20.909 65.190 1.00 54.66 87 LEU A CA 1
ATOM 708 C C . LEU A 1 87 ? -26.637 21.434 65.322 1.00 54.66 87 LEU A C 1
ATOM 710 O O . LEU A 1 87 ? -25.667 20.685 65.317 1.00 54.66 87 LEU A O 1
ATOM 714 N N . SER A 1 88 ? -26.538 22.729 65.621 1.00 51.94 88 SER A N 1
ATOM 715 C CA . SER A 1 88 ? -25.670 23.226 66.697 1.00 51.94 88 SER A CA 1
ATOM 716 C C . SER A 1 88 ? -26.207 24.577 67.171 1.00 51.94 88 SER A C 1
ATOM 718 O O . SER A 1 88 ? -25.823 25.631 66.674 1.00 51.94 88 SER A O 1
ATOM 720 N N . GLU A 1 89 ? -27.159 24.507 68.100 1.00 57.50 89 GLU A N 1
ATOM 721 C CA . GLU A 1 89 ? -27.537 25.615 68.981 1.00 57.50 89 GLU A CA 1
ATOM 722 C C . GLU A 1 89 ? -26.337 25.929 69.899 1.00 57.50 89 GLU A C 1
ATOM 724 O O . GLU A 1 89 ? -25.799 24.995 70.502 1.00 57.50 89 GLU A O 1
ATOM 729 N N . PRO A 1 90 ? -25.888 27.186 70.044 1.00 56.22 90 PRO A N 1
ATOM 730 C CA . PRO A 1 90 ? -24.963 27.551 71.110 1.00 56.22 90 PRO A CA 1
ATOM 731 C C . PRO A 1 90 ? -25.740 27.899 72.392 1.00 56.22 90 PRO A C 1
ATOM 733 O O . PRO A 1 90 ? -26.511 28.857 72.420 1.00 56.22 90 PRO A O 1
ATOM 736 N N . SER A 1 91 ? -25.531 27.113 73.452 1.00 60.38 91 SER A N 1
ATOM 737 C CA . SER A 1 91 ? -25.921 27.458 74.826 1.00 60.38 91 SER A CA 1
ATOM 738 C C . SER A 1 91 ? -24.871 28.368 75.480 1.00 60.38 91 SER A C 1
ATOM 740 O O . SER A 1 91 ? -23.686 28.062 75.380 1.00 60.38 91 SER A O 1
ATOM 742 N N . GLU A 1 92 ? -25.380 29.427 76.128 1.00 45.12 92 GLU A N 1
ATO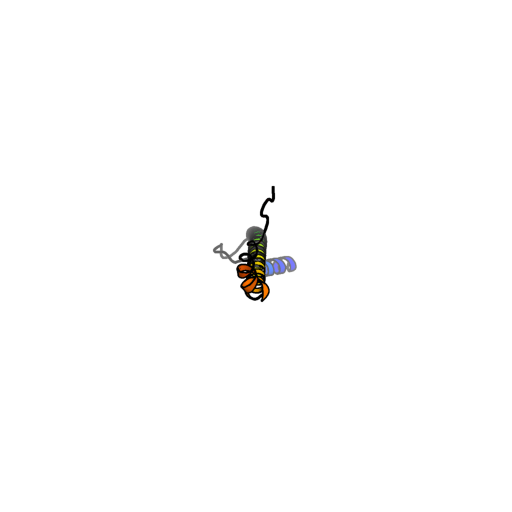M 743 C CA . GLU A 1 92 ? -24.831 30.323 77.182 1.00 45.12 92 GLU A CA 1
ATOM 744 C C . GLU A 1 92 ? -23.396 30.875 77.080 1.00 45.12 92 GLU A C 1
ATOM 746 O O . GLU A 1 92 ? -22.408 30.122 77.226 1.00 45.12 92 GLU A O 1
#